Protein AF-A0A9D4KM95-F1 (afdb_monomer_lite)

Sequence (85 aa):
MNPFSSDSRNDDLICISTGKIVSKDIADDLLTMEKQGISWMEQFASGCFLDSSRFEKPIQRRKVKNFADCAIKMAVTTITPGSHH

Foldseek 3Di:
DDPPDPPPPPLFDADPVVRDTFDPVLSVLVVCVVVVVVVQVVVLVVVCVVDVVSVVPDGDDDDRDDRVVGPPPDPPPPPDPDDDD

Radius of gyration: 21.73 Å; chains: 1; bounding box: 47×24×69 Å

Secondary structure (DSSP, 8-state):
--TTSTTS-TT--EETTTTEEPPHHHHHHHHTHHHHHHHHHHHHHHHHHH-GGGTTSPPP--PPPPGGGG---------PPP---

Structure (mmCIF, N/CA/C/O backbone):
data_AF-A0A9D4KM95-F1
#
_entry.id   AF-A0A9D4KM95-F1
#
loop_
_atom_site.group_PDB
_atom_site.id
_atom_site.type_symbol
_atom_site.label_atom_id
_atom_site.label_alt_id
_atom_site.label_comp_id
_atom_site.label_asym_id
_atom_site.label_entity_id
_atom_site.label_seq_id
_atom_site.pdbx_PDB_ins_code
_atom_site.Cartn_x
_atom_site.Cartn_y
_atom_site.Cartn_z
_atom_site.occupancy
_atom_site.B_iso_or_equiv
_atom_site.auth_seq_id
_atom_site.auth_comp_id
_atom_site.auth_asym_id
_atom_site.auth_atom_id
_atom_site.pdbx_PDB_model_num
ATOM 1 N N . MET A 1 1 ? 22.836 -2.694 -18.155 1.00 53.81 1 MET A N 1
ATOM 2 C CA . MET A 1 1 ? 22.641 -1.430 -17.417 1.00 53.81 1 MET A CA 1
ATOM 3 C C . MET A 1 1 ? 23.216 -1.639 -16.026 1.00 53.81 1 MET A C 1
ATOM 5 O O . MET A 1 1 ? 22.851 -2.630 -15.405 1.00 53.81 1 MET A O 1
ATOM 9 N N . ASN A 1 2 ? 24.180 -0.824 -15.592 1.00 57.69 2 ASN A N 1
ATOM 10 C CA . ASN A 1 2 ? 24.752 -0.927 -14.247 1.00 57.69 2 ASN A CA 1
ATOM 11 C C . ASN A 1 2 ? 23.928 -0.023 -13.306 1.00 57.69 2 ASN A C 1
ATOM 13 O O . ASN A 1 2 ? 23.921 1.186 -13.520 1.00 57.69 2 ASN A O 1
ATOM 17 N N . PRO A 1 3 ? 23.238 -0.559 -12.284 1.00 55.84 3 PRO A N 1
ATOM 18 C CA . PRO A 1 3 ? 22.458 0.259 -11.351 1.00 55.84 3 PRO A CA 1
ATOM 19 C C . PRO A 1 3 ? 23.314 1.199 -10.490 1.00 55.84 3 PRO A C 1
ATOM 21 O O . PRO A 1 3 ? 22.776 2.087 -9.845 1.00 55.84 3 PRO A O 1
ATOM 24 N N . PHE A 1 4 ? 24.637 1.015 -10.490 1.00 62.22 4 PHE A N 1
ATOM 25 C CA . PHE A 1 4 ? 25.605 1.844 -9.775 1.00 62.22 4 PHE A CA 1
ATOM 26 C C . PHE A 1 4 ? 26.441 2.729 -10.713 1.00 62.22 4 PHE A C 1
ATOM 28 O O . PHE A 1 4 ? 27.386 3.371 -10.258 1.00 62.22 4 PHE A O 1
ATOM 35 N N . SER A 1 5 ? 26.158 2.748 -12.024 1.00 64.62 5 SER A N 1
ATOM 36 C CA . SER A 1 5 ? 26.827 3.689 -12.933 1.00 64.62 5 SER A CA 1
ATOM 37 C C . SER A 1 5 ? 26.170 5.062 -12.870 1.00 64.62 5 SER A C 1
ATOM 39 O O . SER A 1 5 ? 24.944 5.161 -12.812 1.00 64.62 5 SER A O 1
ATOM 41 N N . SER A 1 6 ? 26.985 6.108 -12.987 1.00 58.62 6 SER A N 1
ATOM 42 C CA . SER A 1 6 ? 26.573 7.516 -13.059 1.00 58.62 6 SER A CA 1
ATOM 43 C C . SER A 1 6 ? 25.610 7.849 -14.209 1.00 58.62 6 SER A C 1
ATOM 45 O O . SER A 1 6 ? 24.999 8.910 -14.183 1.00 58.62 6 SER A O 1
ATOM 47 N N . ASP A 1 7 ? 25.457 6.952 -15.190 1.00 58.09 7 ASP A N 1
ATOM 48 C CA . ASP A 1 7 ? 24.510 7.081 -16.309 1.00 58.09 7 ASP A CA 1
ATOM 49 C C . ASP A 1 7 ? 23.083 6.610 -15.969 1.00 58.09 7 ASP A C 1
ATOM 51 O O . ASP A 1 7 ? 22.182 6.677 -16.809 1.00 58.09 7 ASP A O 1
AT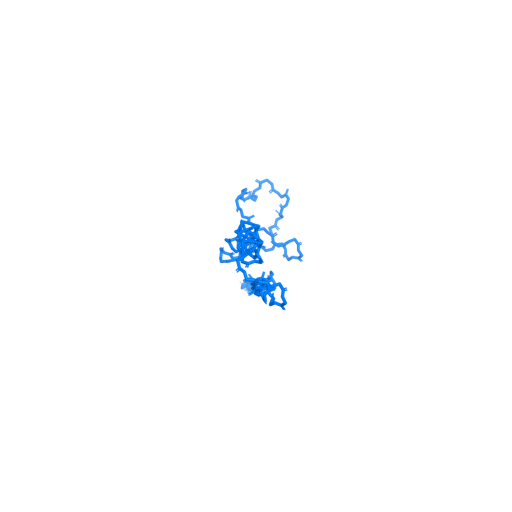OM 55 N N . SER A 1 8 ? 22.854 6.100 -14.754 1.00 56.44 8 SER A N 1
ATOM 56 C CA . SER A 1 8 ? 21.495 5.844 -14.276 1.00 56.44 8 SER A CA 1
ATOM 57 C C . SER A 1 8 ? 20.778 7.182 -14.087 1.00 56.44 8 SER A C 1
ATOM 59 O O . SER A 1 8 ? 21.258 8.076 -13.392 1.00 56.44 8 SER A O 1
ATOM 61 N N . ARG A 1 9 ? 19.631 7.359 -14.753 1.00 59.53 9 ARG A N 1
ATOM 62 C CA . ARG A 1 9 ? 18.762 8.508 -14.488 1.00 59.53 9 ARG A CA 1
ATOM 63 C C . ARG A 1 9 ? 18.353 8.411 -13.020 1.00 59.53 9 ARG A C 1
ATOM 65 O O . ARG A 1 9 ? 17.750 7.416 -12.635 1.00 59.53 9 ARG A O 1
ATOM 72 N N . ASN A 1 10 ? 18.709 9.422 -12.226 1.00 59.44 10 ASN A N 1
ATOM 73 C CA . ASN A 1 10 ? 18.567 9.428 -10.762 1.00 59.44 10 ASN A CA 1
ATOM 74 C C . ASN A 1 10 ? 17.143 9.127 -10.244 1.00 59.44 10 ASN A C 1
ATOM 76 O O . ASN A 1 10 ? 16.996 8.805 -9.069 1.00 59.44 10 ASN A O 1
ATOM 80 N N . ASP A 1 11 ? 16.119 9.196 -11.100 1.00 65.88 11 ASP A N 1
ATOM 81 C CA . ASP A 1 11 ? 14.713 9.010 -10.724 1.00 65.88 11 ASP A CA 1
ATOM 82 C C . ASP A 1 11 ? 14.157 7.60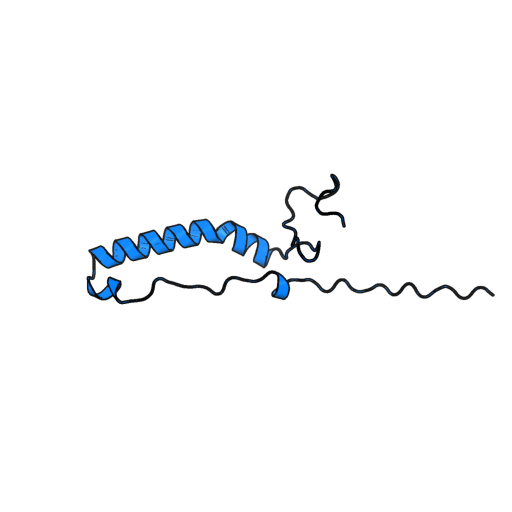4 -11.031 1.00 65.88 11 ASP A C 1
ATOM 84 O O . ASP A 1 11 ? 13.029 7.289 -10.646 1.00 65.88 11 ASP A O 1
ATOM 88 N N . ASP A 1 12 ? 14.915 6.739 -11.714 1.00 72.75 12 ASP A N 1
ATOM 89 C CA . ASP A 1 12 ? 14.445 5.395 -12.061 1.00 72.75 12 ASP A CA 1
ATOM 90 C C . ASP A 1 12 ? 14.620 4.432 -10.873 1.00 72.75 12 ASP A C 1
ATOM 92 O O . ASP A 1 12 ? 15.732 4.161 -10.415 1.00 72.75 12 ASP A O 1
ATOM 96 N N . LEU A 1 13 ? 13.522 3.832 -10.400 1.00 77.38 13 LEU A N 1
ATOM 97 C CA . LEU A 1 13 ? 13.597 2.724 -9.445 1.00 77.38 13 LEU A CA 1
ATOM 98 C C . LEU A 1 13 ? 14.103 1.461 -10.152 1.00 77.38 13 LEU A C 1
ATOM 100 O O . LEU A 1 13 ? 13.547 1.038 -11.168 1.00 77.38 13 LEU A O 1
ATOM 104 N N . ILE A 1 14 ? 15.138 0.830 -9.590 1.00 77.44 14 ILE A N 1
ATOM 105 C CA . ILE A 1 14 ? 15.773 -0.363 -10.163 1.00 77.44 14 ILE A CA 1
ATOM 106 C C . ILE A 1 14 ? 15.582 -1.571 -9.244 1.00 77.44 14 ILE A C 1
ATOM 108 O O . ILE A 1 14 ? 15.842 -1.530 -8.042 1.00 77.44 14 ILE A O 1
ATOM 112 N N . CYS A 1 15 ? 15.168 -2.692 -9.829 1.00 77.19 15 CYS A N 1
ATOM 113 C CA . CYS A 1 15 ? 15.104 -3.976 -9.148 1.00 77.19 15 CYS A CA 1
ATOM 114 C C . CYS A 1 15 ? 16.515 -4.573 -9.009 1.00 77.19 15 CYS A C 1
ATOM 116 O O . CYS A 1 15 ? 17.082 -5.064 -9.984 1.00 77.19 15 CYS A O 1
ATOM 118 N N . ILE A 1 16 ? 17.069 -4.584 -7.793 1.00 76.50 16 ILE A N 1
ATOM 119 C CA . ILE A 1 16 ? 18.452 -5.027 -7.522 1.00 76.50 16 ILE A CA 1
ATOM 120 C C . ILE A 1 16 ? 18.747 -6.477 -7.928 1.00 76.50 16 ILE A C 1
ATOM 122 O O . ILE A 1 16 ? 19.868 -6.784 -8.319 1.00 76.50 16 ILE A O 1
ATOM 126 N N . SER A 1 17 ? 17.755 -7.370 -7.878 1.00 73.75 17 SER A N 1
ATOM 127 C CA . SER A 1 17 ? 17.937 -8.784 -8.228 1.00 73.75 17 SER A CA 1
ATOM 128 C C . SER A 1 17 ? 17.988 -9.026 -9.736 1.00 73.75 17 SER A C 1
ATOM 130 O O . SER A 1 17 ? 18.518 -10.042 -10.173 1.00 73.75 17 SER A O 1
ATOM 132 N N . THR A 1 18 ? 17.438 -8.110 -10.538 1.00 74.81 18 THR A N 1
ATOM 133 C CA . THR A 1 18 ? 17.351 -8.263 -12.000 1.00 74.81 18 THR A CA 1
ATOM 134 C C . THR A 1 18 ? 18.111 -7.187 -12.772 1.00 74.81 18 THR A C 1
ATOM 136 O O . THR A 1 18 ? 18.306 -7.333 -13.976 1.00 74.81 18 THR A O 1
ATOM 139 N N . GLY A 1 19 ? 18.519 -6.099 -12.112 1.00 73.88 19 GLY A N 1
ATOM 140 C CA . GLY A 1 19 ? 19.110 -4.917 -12.740 1.00 73.88 19 GLY A CA 1
ATOM 141 C C . GLY A 1 19 ? 18.151 -4.161 -13.668 1.00 73.88 19 GLY A C 1
ATOM 142 O O . GLY A 1 19 ? 18.602 -3.340 -14.464 1.00 73.88 19 GLY A O 1
ATOM 143 N N . LYS A 1 20 ? 16.845 -4.460 -13.615 1.00 75.88 20 LYS A N 1
ATOM 144 C CA . LYS A 1 20 ? 15.828 -3.880 -14.503 1.00 75.88 20 LYS A CA 1
ATOM 145 C C . LYS A 1 20 ? 15.124 -2.690 -13.866 1.00 75.88 20 LYS A C 1
ATOM 147 O O . LYS A 1 20 ? 14.852 -2.699 -12.665 1.00 75.88 20 LYS A O 1
ATOM 152 N N . ILE A 1 21 ? 14.767 -1.721 -14.705 1.00 79.81 21 ILE A N 1
ATOM 153 C CA . ILE A 1 21 ? 13.911 -0.594 -14.330 1.00 79.81 21 ILE A CA 1
ATOM 154 C C . ILE A 1 21 ? 12.513 -1.118 -13.991 1.00 79.81 21 ILE A C 1
ATOM 156 O O . ILE A 1 21 ? 11.967 -1.987 -14.678 1.00 79.81 21 ILE A O 1
ATOM 160 N N . VAL A 1 22 ? 11.957 -0.593 -12.909 1.00 78.50 22 VAL A N 1
ATOM 161 C CA . VAL A 1 22 ? 10.623 -0.910 -12.410 1.00 78.50 22 VAL A CA 1
ATOM 162 C C . VAL A 1 22 ? 9.580 -0.164 -13.241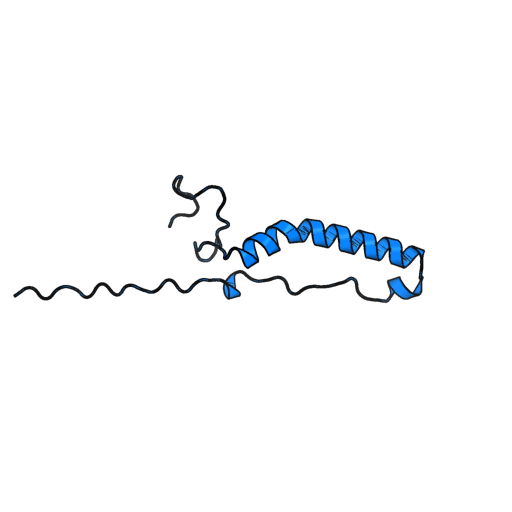 1.00 78.50 22 VAL A C 1
ATOM 164 O O . VAL A 1 22 ? 9.782 0.986 -13.621 1.00 78.50 22 VAL A O 1
ATOM 167 N N . SER A 1 23 ? 8.446 -0.804 -13.538 1.00 80.69 23 SER A N 1
ATOM 168 C CA . SER A 1 23 ? 7.355 -0.115 -14.232 1.00 80.69 23 SER A CA 1
ATOM 169 C C . SER A 1 23 ? 6.814 1.044 -13.389 1.00 80.69 23 SER A C 1
ATOM 171 O O . SER A 1 23 ? 6.776 0.966 -12.159 1.00 80.69 23 SER A O 1
ATOM 173 N N . LYS A 1 24 ? 6.337 2.104 -14.050 1.00 81.06 24 LYS A N 1
ATOM 174 C CA . LYS A 1 24 ? 5.773 3.285 -13.379 1.00 81.06 24 LYS A CA 1
ATOM 175 C C . LYS A 1 24 ? 4.686 2.918 -12.359 1.00 81.06 24 LYS A C 1
ATOM 177 O O . LYS A 1 24 ? 4.714 3.396 -11.235 1.00 81.06 24 LYS A O 1
ATOM 182 N N . ASP A 1 25 ? 3.808 1.980 -12.706 1.00 79.38 25 ASP A N 1
ATOM 183 C CA . ASP A 1 25 ? 2.719 1.526 -11.832 1.00 79.38 25 ASP A CA 1
ATOM 184 C C . ASP A 1 25 ? 3.179 0.857 -10.532 1.00 79.38 25 ASP A C 1
ATOM 186 O O . ASP A 1 25 ? 2.400 0.791 -9.578 1.00 79.38 25 ASP A O 1
ATOM 190 N N . ILE A 1 26 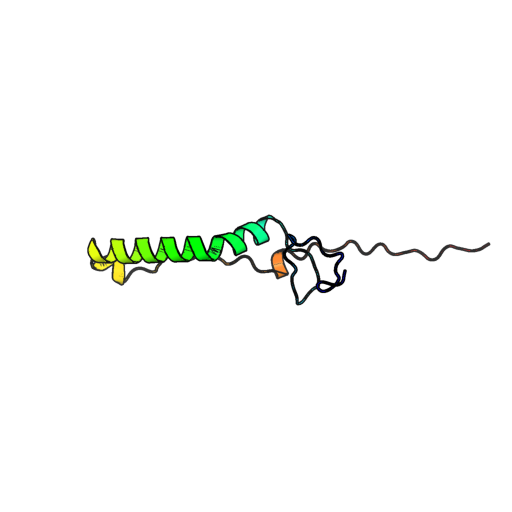? 4.383 0.279 -10.508 1.00 80.00 26 ILE A N 1
ATOM 191 C CA . ILE A 1 26 ? 4.991 -0.245 -9.281 1.00 80.00 26 ILE A CA 1
ATOM 192 C C . ILE A 1 26 ? 5.797 0.838 -8.588 1.00 80.00 26 ILE A C 1
ATOM 194 O O . ILE A 1 26 ? 5.754 0.910 -7.366 1.00 80.00 26 ILE A O 1
ATOM 198 N N . ALA A 1 27 ? 6.494 1.689 -9.337 1.00 81.44 27 ALA A N 1
ATOM 199 C CA . ALA A 1 27 ? 7.215 2.814 -8.763 1.00 81.44 27 ALA A CA 1
ATOM 200 C C . ALA A 1 27 ? 6.277 3.698 -7.927 1.00 81.44 27 ALA A C 1
ATOM 202 O O . ALA A 1 27 ? 6.514 3.898 -6.738 1.00 81.44 27 ALA A O 1
ATOM 203 N N . ASP A 1 28 ? 5.152 4.112 -8.509 1.00 83.56 28 ASP A N 1
ATOM 204 C CA . ASP A 1 28 ? 4.132 4.914 -7.834 1.00 83.56 28 ASP A CA 1
ATOM 205 C C . ASP A 1 28 ? 3.523 4.161 -6.634 1.00 83.56 28 ASP A C 1
ATOM 207 O O . ASP A 1 28 ? 3.283 4.741 -5.573 1.00 83.56 28 ASP A O 1
ATOM 211 N N . ASP A 1 29 ? 3.311 2.848 -6.761 1.00 83.00 29 ASP A N 1
ATOM 212 C CA . ASP A 1 29 ? 2.749 2.004 -5.699 1.00 83.00 29 ASP A CA 1
ATOM 213 C C . ASP A 1 29 ? 3.694 1.837 -4.497 1.00 83.00 29 ASP A C 1
ATOM 215 O O . ASP A 1 29 ? 3.239 1.834 -3.352 1.00 83.00 29 ASP A O 1
ATOM 219 N N . LEU A 1 30 ? 5.001 1.723 -4.747 1.00 80.12 30 LEU A N 1
ATOM 220 C CA . LEU A 1 30 ? 6.038 1.632 -3.717 1.00 80.12 30 LEU A CA 1
ATOM 221 C C . LEU A 1 30 ? 6.256 2.985 -3.037 1.00 80.12 30 LEU A C 1
ATOM 223 O O . LEU A 1 30 ? 6.296 3.053 -1.812 1.00 80.12 30 LEU A O 1
ATOM 227 N N . LEU A 1 31 ? 6.323 4.070 -3.813 1.00 82.38 31 LEU A N 1
ATOM 228 C CA . LEU A 1 31 ? 6.524 5.426 -3.289 1.00 82.38 31 LEU A CA 1
ATOM 229 C C . LEU A 1 31 ? 5.343 5.913 -2.437 1.00 82.38 31 LEU A C 1
ATOM 231 O O . LEU A 1 31 ? 5.510 6.755 -1.555 1.00 82.38 31 LEU A O 1
ATOM 235 N N . THR A 1 32 ? 4.139 5.389 -2.676 1.00 84.94 32 THR A N 1
ATOM 236 C CA . THR A 1 32 ? 2.933 5.762 -1.921 1.00 84.94 32 THR A CA 1
ATOM 237 C C . THR A 1 32 ? 2.599 4.811 -0.771 1.00 84.94 32 THR A C 1
ATOM 239 O O . THR A 1 32 ? 1.712 5.123 0.029 1.00 84.94 32 THR A O 1
ATOM 242 N N . MET A 1 33 ? 3.306 3.681 -0.636 1.00 86.19 33 MET A N 1
ATOM 243 C CA . MET A 1 33 ? 2.938 2.629 0.318 1.00 86.19 33 MET A CA 1
ATOM 244 C C . MET A 1 33 ? 3.008 3.080 1.777 1.00 86.19 33 MET A C 1
ATOM 246 O O . MET A 1 33 ? 2.123 2.749 2.562 1.00 86.19 33 MET A O 1
ATOM 250 N N . GLU A 1 34 ? 4.033 3.855 2.132 1.00 85.00 34 GLU A N 1
ATOM 251 C CA . GLU A 1 34 ? 4.243 4.322 3.502 1.00 85.00 34 GLU A CA 1
ATOM 252 C C . GLU A 1 34 ? 3.116 5.268 3.927 1.00 85.00 34 GLU A C 1
ATOM 254 O O . GLU A 1 34 ? 2.456 5.042 4.941 1.00 85.00 34 GLU A O 1
ATOM 259 N N . LYS A 1 35 ? 2.819 6.269 3.089 1.00 88.75 35 LYS A N 1
ATOM 260 C CA . LYS A 1 35 ? 1.729 7.229 3.322 1.00 88.75 35 LYS A CA 1
ATOM 261 C C . LYS A 1 35 ? 0.376 6.531 3.464 1.00 88.75 35 LYS A C 1
ATOM 263 O O . LYS A 1 35 ? -0.412 6.880 4.338 1.00 88.75 35 LYS A O 1
ATOM 268 N N . GLN A 1 36 ? 0.111 5.528 2.626 1.00 89.81 36 GLN A N 1
ATOM 269 C CA . GLN A 1 36 ? -1.109 4.725 2.728 1.00 89.81 36 GLN A CA 1
ATOM 270 C C . GLN A 1 36 ? -1.162 3.922 4.031 1.00 89.81 36 GLN A C 1
ATOM 272 O O . GLN A 1 36 ? -2.205 3.896 4.680 1.00 89.81 36 GLN A O 1
ATOM 277 N N . GLY A 1 37 ? -0.050 3.300 4.431 1.00 89.50 37 GLY A N 1
ATOM 278 C CA . GLY A 1 37 ? 0.045 2.547 5.680 1.00 89.50 37 GLY A CA 1
ATOM 279 C C . GLY A 1 37 ? -0.239 3.413 6.907 1.00 89.50 37 GLY A C 1
ATOM 280 O O . GLY A 1 37 ? -1.035 3.016 7.759 1.00 89.50 37 GLY A O 1
ATOM 281 N N . ILE A 1 38 ? 0.338 4.618 6.955 1.00 91.00 38 ILE A N 1
ATOM 282 C CA . ILE A 1 38 ? 0.073 5.607 8.012 1.00 91.00 38 ILE A CA 1
ATOM 283 C C . ILE A 1 38 ? -1.417 5.961 8.046 1.00 91.00 38 ILE A C 1
ATOM 285 O O . ILE A 1 38 ? -2.049 5.851 9.093 1.00 91.00 38 ILE A O 1
ATOM 289 N N . SER A 1 39 ? -2.010 6.290 6.895 1.00 92.75 39 SER A N 1
ATOM 290 C CA . SER A 1 39 ? -3.433 6.640 6.831 1.00 92.75 39 SER A CA 1
ATOM 291 C C . SER A 1 39 ? -4.341 5.505 7.320 1.00 92.75 39 SER A C 1
ATOM 293 O O . SER A 1 39 ? -5.301 5.743 8.050 1.00 92.75 39 SER A O 1
ATOM 295 N N . TRP A 1 40 ? -4.044 4.253 6.967 1.00 92.81 40 TRP A N 1
ATOM 296 C CA . TRP A 1 40 ? -4.829 3.105 7.432 1.00 92.81 40 TRP A CA 1
ATOM 297 C C . TRP A 1 40 ? -4.683 2.844 8.925 1.00 92.81 40 TRP A C 1
ATOM 299 O O . TRP A 1 40 ? -5.658 2.454 9.570 1.00 92.81 40 TRP A O 1
ATOM 309 N N . MET A 1 41 ? -3.491 3.064 9.478 1.00 92.25 41 MET A N 1
ATOM 310 C CA . MET A 1 41 ? -3.261 2.990 10.917 1.00 92.25 41 MET A CA 1
ATOM 311 C C . MET A 1 41 ? -4.106 4.035 11.653 1.00 92.25 41 MET A C 1
ATOM 313 O O . MET A 1 41 ? -4.807 3.692 12.604 1.00 92.25 41 MET A O 1
ATOM 317 N N . GLU A 1 42 ? -4.087 5.286 11.194 1.00 93.62 42 GLU A N 1
ATOM 318 C CA . GLU A 1 42 ? -4.863 6.380 11.788 1.00 93.62 42 GLU A CA 1
ATOM 319 C C . GLU A 1 42 ? -6.371 6.108 11.722 1.00 93.62 42 GLU A C 1
ATOM 321 O O . GLU A 1 42 ? -7.076 6.239 12.725 1.00 93.62 42 GLU A O 1
ATOM 326 N N . GLN A 1 43 ? -6.865 5.650 10.567 1.00 92.19 43 GLN A N 1
ATOM 327 C CA . GLN A 1 43 ? -8.269 5.269 10.389 1.00 92.19 43 GLN A CA 1
ATOM 328 C C . GLN A 1 43 ? -8.674 4.111 11.305 1.00 92.19 43 GLN A C 1
ATOM 330 O O . GLN A 1 43 ? -9.767 4.120 11.871 1.00 92.19 43 GLN A O 1
ATOM 335 N N . PHE A 1 44 ? -7.803 3.112 11.473 1.00 93.00 44 PHE A N 1
ATOM 336 C CA . PHE A 1 44 ? -8.062 2.006 12.387 1.00 93.00 44 PHE A CA 1
ATOM 337 C C . PHE A 1 44 ? -8.138 2.482 13.836 1.00 93.00 44 PHE A C 1
ATOM 339 O O . PHE A 1 44 ? -9.107 2.164 14.521 1.00 93.00 44 PHE A O 1
ATOM 346 N N . ALA A 1 45 ? -7.156 3.267 14.288 1.00 91.12 45 ALA A N 1
ATOM 347 C CA . ALA A 1 45 ? -7.128 3.795 15.646 1.00 91.12 45 ALA A CA 1
ATOM 348 C C . ALA A 1 45 ? -8.380 4.633 15.936 1.00 91.12 45 ALA A C 1
ATOM 350 O O . ALA A 1 45 ? -9.076 4.373 16.915 1.00 91.12 45 ALA A O 1
ATOM 351 N N . SER A 1 46 ? -8.722 5.566 15.039 1.00 93.06 46 SER A N 1
ATOM 352 C CA . SER A 1 46 ? -9.948 6.366 15.129 1.00 93.06 46 SER A CA 1
ATOM 353 C C . SER A 1 46 ? -11.203 5.490 15.200 1.00 93.06 46 SER A C 1
ATOM 355 O O . SER A 1 46 ? -12.056 5.708 16.059 1.00 93.06 46 SER A O 1
ATOM 357 N N . GLY A 1 47 ? -11.292 4.457 14.359 1.00 89.62 47 GLY A N 1
ATOM 358 C CA . GLY A 1 47 ? -12.417 3.525 14.361 1.00 89.62 47 GLY A CA 1
ATOM 359 C C . GLY A 1 47 ? -12.556 2.736 15.665 1.00 89.62 47 GLY A C 1
ATOM 360 O O . GLY A 1 47 ? -13.674 2.536 16.127 1.00 89.62 47 GLY A O 1
ATOM 361 N N . CYS A 1 48 ? -11.447 2.330 16.288 1.00 90.75 48 CYS A N 1
ATOM 362 C CA . CYS A 1 48 ? -11.457 1.625 17.574 1.00 90.75 48 CYS A CA 1
ATOM 363 C C . CYS A 1 48 ? -11.965 2.495 18.732 1.00 90.75 48 CYS A C 1
ATOM 365 O O . CYS A 1 48 ? -12.568 1.964 19.660 1.00 90.75 48 CYS A O 1
ATOM 367 N N . PHE A 1 49 ? -11.755 3.815 18.681 1.00 90.00 49 PHE A N 1
ATOM 368 C CA . PHE A 1 49 ? -12.315 4.735 19.679 1.00 90.00 49 PHE A CA 1
ATOM 369 C C . PHE A 1 49 ? -13.828 4.943 19.519 1.00 90.00 49 PHE A C 1
ATOM 371 O O . PHE A 1 49 ? -14.499 5.267 20.495 1.00 90.00 49 PHE A O 1
ATOM 378 N N . LEU A 1 50 ? -14.363 4.770 18.307 1.00 91.88 50 LEU A N 1
ATOM 379 C CA . LEU A 1 50 ? -15.783 4.974 17.997 1.00 91.88 50 LEU A CA 1
ATOM 380 C C . LEU A 1 50 ? -16.625 3.701 18.163 1.00 91.88 50 LEU A C 1
ATOM 382 O O . LEU A 1 50 ? -17.793 3.782 18.533 1.00 91.88 50 LEU A O 1
ATOM 386 N N . ASP A 1 51 ? -16.045 2.535 17.882 1.00 90.94 51 ASP A N 1
ATOM 387 C CA . ASP A 1 51 ? -16.712 1.233 17.914 1.00 90.94 51 ASP A CA 1
ATOM 388 C C . ASP A 1 51 ? -15.754 0.178 18.481 1.00 90.94 51 ASP A C 1
ATOM 390 O O . ASP A 1 51 ? -14.770 -0.198 17.842 1.00 90.94 51 ASP A O 1
ATOM 394 N N . SER A 1 52 ? -16.050 -0.353 19.669 1.00 86.81 52 SER A N 1
ATOM 395 C CA . SER A 1 52 ? -15.221 -1.383 20.308 1.00 86.81 52 SER A CA 1
ATOM 396 C C . SER A 1 52 ? -15.172 -2.691 19.508 1.00 86.81 52 SER A C 1
ATOM 398 O O . SER A 1 52 ? -14.158 -3.389 19.545 1.00 86.81 52 SER A O 1
ATOM 400 N N . SER A 1 53 ? -16.199 -2.993 18.701 1.00 91.75 53 SER A N 1
ATOM 401 C CA . SER A 1 53 ? -16.200 -4.153 17.795 1.00 91.75 53 SER A CA 1
ATOM 402 C C . SER A 1 53 ? -15.256 -3.975 16.601 1.00 91.75 53 SER A C 1
ATOM 404 O O . SER A 1 53 ? -14.963 -4.932 15.878 1.00 91.75 53 SER A O 1
ATOM 406 N N . ARG A 1 54 ? -14.751 -2.753 16.360 1.00 89.12 54 ARG A N 1
ATOM 407 C CA . ARG A 1 54 ? -13.764 -2.492 15.309 1.00 89.12 54 ARG A CA 1
ATOM 408 C C . ARG A 1 54 ? -12.430 -3.160 15.604 1.00 89.12 54 ARG A C 1
ATOM 410 O O . ARG A 1 54 ? -11.772 -3.560 14.645 1.00 89.12 54 ARG A O 1
ATOM 417 N N . PHE A 1 55 ? -12.046 -3.294 16.873 1.00 88.94 55 PHE A N 1
ATOM 418 C CA . PHE A 1 55 ? -10.755 -3.862 17.263 1.00 88.94 55 PHE A CA 1
ATOM 419 C C . PHE A 1 55 ? -10.583 -5.309 16.782 1.00 88.94 55 PHE A C 1
ATOM 421 O O . PHE A 1 55 ? -9.503 -5.697 16.344 1.00 88.94 55 PHE A O 1
ATOM 428 N N . GLU A 1 56 ? -11.666 -6.086 16.782 1.00 90.75 56 GLU A N 1
ATOM 429 C CA . GLU A 1 56 ? -11.660 -7.482 16.327 1.00 90.75 56 GLU A CA 1
ATOM 430 C C . GLU A 1 56 ? -11.590 -7.614 14.798 1.00 90.75 56 GLU A C 1
ATOM 432 O O . GLU A 1 56 ? -11.259 -8.674 14.262 1.00 90.75 56 GLU A O 1
ATOM 437 N N . LYS A 1 57 ? -11.890 -6.536 14.065 1.00 89.38 57 LYS A N 1
ATOM 438 C CA . LYS A 1 57 ? -11.908 -6.535 12.601 1.00 89.38 57 LYS A CA 1
ATOM 439 C C . LYS A 1 57 ? -10.495 -6.258 12.056 1.00 89.38 57 LYS A C 1
ATOM 441 O O . LYS A 1 57 ? -9.798 -5.371 12.551 1.00 89.38 57 LYS A O 1
ATOM 446 N N . PRO A 1 58 ? -10.065 -6.917 10.968 1.00 86.00 58 PRO A N 1
ATOM 447 C CA . PRO A 1 58 ? -8.764 -6.646 10.359 1.00 86.00 58 PRO A CA 1
ATOM 448 C C . PRO A 1 58 ? -8.584 -5.179 9.931 1.00 86.00 58 PRO A C 1
ATOM 450 O O . PRO A 1 58 ? -9.532 -4.504 9.516 1.00 86.00 58 PRO A O 1
ATOM 453 N N . ILE A 1 59 ? -7.348 -4.679 9.994 1.00 85.81 59 ILE A N 1
ATOM 454 C CA . ILE A 1 59 ? -6.956 -3.445 9.294 1.00 85.81 59 ILE A CA 1
ATOM 455 C C . ILE A 1 59 ? -7.037 -3.704 7.787 1.00 85.81 59 ILE A C 1
ATOM 457 O O . ILE A 1 59 ? -6.864 -4.841 7.338 1.00 85.81 59 ILE A O 1
ATOM 461 N N . GLN A 1 60 ? -7.313 -2.661 7.007 1.00 86.00 60 GLN A N 1
ATOM 462 C CA . GLN A 1 60 ? -7.285 -2.741 5.554 1.00 86.00 60 GLN A CA 1
ATOM 463 C C . GLN A 1 60 ? -5.936 -3.290 5.068 1.00 86.00 60 GLN A C 1
ATOM 465 O O . GLN A 1 60 ? -4.870 -2.905 5.545 1.00 86.00 60 GLN A O 1
ATOM 470 N N . ARG A 1 61 ? -5.994 -4.235 4.127 1.00 84.38 61 ARG A N 1
ATOM 471 C CA . ARG A 1 61 ? -4.821 -4.863 3.513 1.00 84.38 61 ARG A CA 1
ATOM 472 C C . ARG A 1 61 ? -4.900 -4.669 2.007 1.00 84.38 61 ARG A C 1
ATOM 474 O O . ARG A 1 61 ? -5.983 -4.756 1.433 1.00 84.38 61 ARG A O 1
ATOM 481 N N . ARG A 1 62 ? -3.749 -4.475 1.363 1.00 82.31 62 ARG A N 1
ATOM 482 C CA . ARG A 1 62 ? -3.613 -4.583 -0.095 1.00 82.31 62 ARG A CA 1
ATOM 483 C C . ARG A 1 62 ? -2.568 -5.614 -0.459 1.00 82.31 62 ARG A C 1
ATOM 485 O O . ARG A 1 62 ? -1.630 -5.858 0.295 1.00 82.31 62 ARG A O 1
ATOM 492 N N . LYS A 1 63 ? -2.720 -6.185 -1.649 1.00 80.75 63 LYS A N 1
ATOM 493 C CA . LYS A 1 63 ? -1.660 -6.971 -2.267 1.00 80.75 63 LYS A CA 1
ATOM 494 C C . LYS A 1 63 ? -0.531 -6.013 -2.650 1.00 80.75 63 LYS A C 1
ATOM 496 O O . LYS A 1 63 ? -0.759 -5.076 -3.413 1.00 80.75 63 LYS A O 1
ATOM 501 N N . VAL A 1 64 ? 0.657 -6.226 -2.093 1.00 74.75 64 VAL A N 1
ATOM 502 C CA . VAL A 1 64 ? 1.862 -5.496 -2.502 1.00 74.75 64 VAL A CA 1
ATOM 503 C C . VAL A 1 64 ? 2.219 -5.957 -3.912 1.00 74.75 64 VAL A C 1
ATOM 505 O O . VAL A 1 64 ? 2.313 -7.165 -4.154 1.00 74.75 64 VAL A O 1
ATOM 508 N N . LYS A 1 65 ? 2.375 -5.017 -4.850 1.00 71.75 65 LYS A N 1
ATOM 509 C CA . LYS A 1 65 ? 2.856 -5.351 -6.191 1.00 71.75 65 LYS A CA 1
ATOM 510 C C . LYS A 1 65 ? 4.317 -5.778 -6.072 1.00 71.75 65 LYS A C 1
ATOM 512 O O . LYS A 1 65 ? 5.128 -5.064 -5.489 1.00 71.75 65 LYS A O 1
ATOM 517 N N . ASN A 1 66 ? 4.644 -6.968 -6.562 1.00 67.50 66 ASN A N 1
ATOM 518 C CA . ASN A 1 66 ? 5.998 -7.497 -6.457 1.00 67.50 66 ASN A CA 1
ATOM 519 C C . ASN A 1 66 ? 6.821 -7.116 -7.705 1.00 67.50 66 ASN A C 1
ATOM 521 O O . ASN A 1 66 ? 6.278 -6.870 -8.780 1.00 67.50 66 ASN A O 1
ATOM 525 N N . PHE A 1 67 ? 8.147 -7.094 -7.576 1.00 66.25 67 PHE A N 1
ATOM 526 C CA . PHE A 1 67 ? 9.045 -6.772 -8.691 1.00 66.25 67 PHE A CA 1
ATOM 527 C C . PHE A 1 67 ? 9.059 -7.836 -9.805 1.00 66.25 67 PHE A C 1
ATOM 529 O O . PHE A 1 67 ? 9.411 -7.523 -10.942 1.00 66.25 67 PHE A O 1
ATOM 536 N N . ALA A 1 68 ? 8.687 -9.085 -9.499 1.00 63.50 68 ALA A N 1
ATOM 537 C CA . ALA A 1 68 ? 8.663 -10.188 -10.460 1.00 63.50 68 ALA A CA 1
ATOM 538 C C . ALA A 1 68 ? 7.511 -10.060 -11.473 1.00 63.50 68 ALA A C 1
ATOM 540 O O . ALA A 1 68 ? 7.680 -10.426 -12.635 1.00 63.50 68 ALA A O 1
ATOM 541 N N . ASP A 1 69 ? 6.392 -9.460 -11.064 1.00 60.28 69 ASP A N 1
ATOM 542 C CA . ASP A 1 69 ? 5.213 -9.210 -11.894 1.00 60.28 69 ASP A CA 1
ATOM 543 C C . ASP A 1 69 ? 5.486 -8.136 -12.969 1.00 60.28 69 ASP A C 1
ATOM 545 O O . ASP A 1 69 ? 4.763 -8.054 -13.959 1.00 60.28 69 ASP A O 1
ATOM 549 N N . CYS A 1 70 ? 6.551 -7.337 -12.812 1.00 54.56 70 CYS A N 1
ATOM 550 C CA . CYS A 1 70 ? 6.860 -6.185 -13.669 1.00 54.56 70 CYS A CA 1
ATOM 551 C C . CYS A 1 70 ? 8.241 -6.207 -14.314 1.00 54.56 70 CYS A C 1
ATOM 553 O O . CYS A 1 70 ? 8.668 -5.195 -14.876 1.00 54.56 70 CYS A O 1
ATOM 555 N N . ALA A 1 71 ? 8.943 -7.338 -14.289 1.00 56.31 71 ALA A N 1
ATOM 556 C CA . ALA A 1 71 ? 10.120 -7.492 -15.124 1.00 56.31 71 ALA A CA 1
ATOM 557 C C . ALA A 1 71 ? 9.672 -7.470 -16.592 1.00 56.31 71 ALA A C 1
ATOM 559 O O . ALA A 1 71 ? 9.341 -8.512 -17.158 1.00 56.31 71 ALA A O 1
ATOM 560 N N . ILE A 1 72 ? 9.685 -6.291 -17.225 1.00 55.28 72 ILE A N 1
ATOM 561 C CA . ILE A 1 72 ? 9.514 -6.168 -18.673 1.00 55.28 72 ILE A CA 1
ATOM 562 C C . ILE A 1 72 ? 10.518 -7.153 -19.288 1.00 55.28 72 ILE A 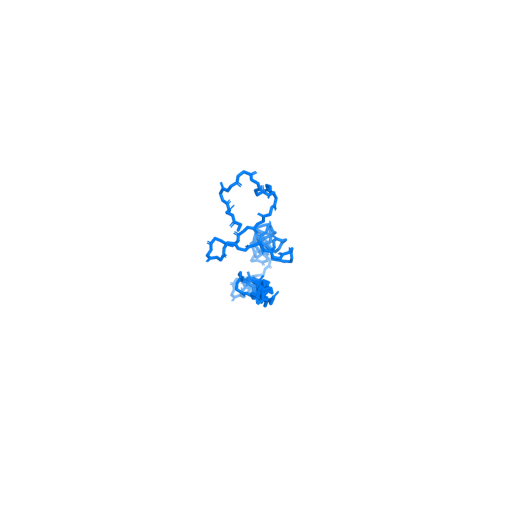C 1
ATOM 564 O O . ILE A 1 72 ? 11.731 -7.099 -19.025 1.00 55.28 72 ILE A O 1
ATOM 568 N N . LYS A 1 73 ? 10.008 -8.165 -20.001 1.00 50.22 73 LYS A N 1
ATOM 569 C CA . LYS A 1 73 ? 10.851 -9.075 -20.778 1.00 50.22 73 LYS A CA 1
ATOM 570 C C . LYS A 1 73 ? 11.575 -8.188 -21.781 1.00 50.22 73 LYS A C 1
ATOM 572 O O . LYS A 1 73 ? 10.954 -7.686 -22.710 1.00 50.22 73 LYS A O 1
ATOM 577 N N . MET A 1 74 ? 12.868 -7.955 -21.568 1.00 48.62 74 MET A N 1
ATOM 578 C CA . MET A 1 74 ? 13.691 -7.367 -22.612 1.00 48.62 74 MET A CA 1
ATOM 579 C C . MET A 1 74 ? 13.619 -8.330 -23.791 1.00 48.62 74 MET A C 1
ATOM 581 O O . MET A 1 74 ? 13.924 -9.514 -23.627 1.00 48.62 74 MET A O 1
ATOM 585 N N . ALA A 1 75 ? 13.144 -7.848 -24.938 1.00 47.44 75 ALA A N 1
ATOM 586 C CA . ALA A 1 75 ? 13.253 -8.601 -26.172 1.00 47.44 75 ALA A CA 1
ATOM 587 C C . ALA A 1 75 ? 14.743 -8.885 -26.382 1.00 47.44 75 ALA A C 1
ATOM 589 O O . ALA A 1 75 ? 15.561 -7.966 -26.430 1.00 47.44 75 ALA A O 1
ATOM 590 N N . VAL A 1 76 ? 15.102 -10.165 -26.423 1.00 47.41 76 VAL A N 1
ATOM 591 C CA . VAL A 1 76 ? 16.441 -10.577 -26.826 1.00 47.41 76 VAL A CA 1
ATOM 592 C C . VAL A 1 76 ? 16.517 -10.277 -28.315 1.00 47.41 76 VAL A C 1
ATOM 594 O O . VAL A 1 76 ? 15.928 -10.996 -29.117 1.00 47.41 76 VAL A O 1
ATOM 597 N N . THR A 1 77 ? 17.187 -9.190 -28.692 1.00 45.59 77 THR A N 1
ATOM 598 C CA . THR A 1 77 ? 17.580 -8.994 -30.086 1.00 45.59 77 THR A CA 1
ATOM 599 C C . THR A 1 77 ? 18.651 -10.033 -30.377 1.00 45.59 77 THR A C 1
ATOM 601 O O . THR A 1 77 ? 19.819 -9.851 -30.038 1.00 45.59 77 THR A O 1
ATOM 604 N N . THR A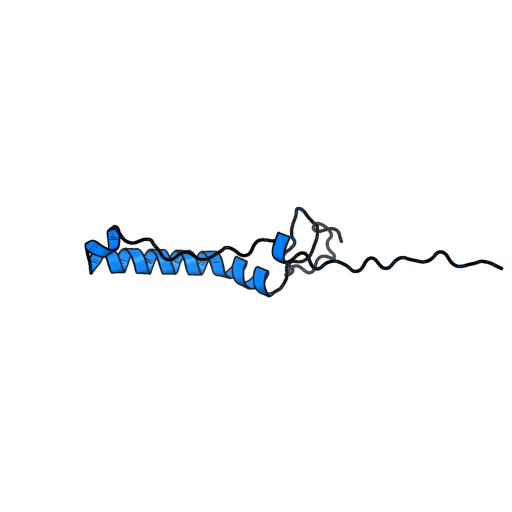 1 78 ? 18.244 -11.167 -30.939 1.00 42.81 78 THR A N 1
ATOM 605 C CA . THR A 1 78 ? 19.159 -12.159 -31.493 1.00 42.81 78 THR A CA 1
ATOM 606 C C . THR A 1 78 ? 19.913 -11.470 -32.623 1.00 42.81 78 THR A C 1
ATOM 608 O O . THR A 1 78 ? 19.356 -11.211 -33.687 1.00 42.81 78 THR A O 1
ATOM 611 N N . ILE A 1 79 ? 21.167 -11.098 -32.375 1.00 50.50 79 ILE A N 1
ATOM 612 C CA . ILE A 1 79 ? 22.060 -10.637 -33.431 1.00 50.50 79 ILE A CA 1
ATOM 613 C C . ILE A 1 79 ? 22.382 -11.883 -34.256 1.00 50.50 79 ILE A C 1
ATOM 615 O O . ILE A 1 79 ? 23.181 -12.720 -33.841 1.00 50.50 79 ILE A O 1
ATOM 619 N N . THR A 1 80 ? 21.699 -12.052 -35.386 1.00 47.91 80 THR A N 1
ATOM 620 C CA . THR A 1 80 ? 22.046 -13.069 -36.379 1.00 47.91 80 THR A CA 1
ATOM 621 C C . THR A 1 80 ? 23.452 -12.744 -36.894 1.00 47.91 80 THR A C 1
ATOM 623 O O . THR A 1 80 ? 23.643 -11.638 -37.409 1.00 47.91 80 THR A O 1
ATOM 626 N N . PRO A 1 81 ? 24.454 -13.633 -36.758 1.00 43.97 81 PRO A N 1
ATOM 627 C CA . PRO A 1 81 ? 25.775 -13.381 -37.316 1.00 43.97 81 PRO A CA 1
ATOM 628 C C . PRO A 1 81 ? 25.642 -13.313 -38.838 1.00 43.97 81 PRO A C 1
ATOM 630 O O . PRO A 1 81 ? 25.116 -14.235 -39.462 1.00 43.97 81 PRO A O 1
ATOM 633 N N . GLY A 1 82 ? 26.066 -12.192 -39.419 1.00 44.41 82 GLY A N 1
ATOM 634 C CA . GLY A 1 82 ? 26.030 -11.966 -40.856 1.00 44.41 82 GLY A CA 1
ATOM 635 C C . GLY A 1 82 ? 26.811 -13.036 -41.618 1.00 44.41 82 GLY A C 1
ATOM 636 O O . GLY A 1 82 ? 27.961 -13.334 -41.305 1.00 44.41 82 GLY A O 1
ATOM 637 N N . SER A 1 83 ? 26.154 -13.588 -42.635 1.00 45.34 83 SER A N 1
ATOM 638 C CA . SER A 1 83 ? 26.745 -14.374 -43.713 1.00 45.34 83 SER A CA 1
ATOM 639 C C . SER A 1 83 ? 27.753 -13.511 -44.477 1.00 45.34 83 SER A C 1
ATOM 641 O O . SER A 1 83 ? 27.350 -12.610 -45.211 1.00 45.34 83 SER A O 1
ATOM 643 N N . HIS A 1 84 ? 29.045 -13.795 -44.327 1.00 41.66 84 HIS A N 1
ATOM 644 C CA . HIS A 1 84 ? 30.066 -13.338 -45.267 1.00 41.66 84 HIS A CA 1
ATOM 645 C C . HIS A 1 84 ? 30.098 -14.292 -46.468 1.00 41.66 84 HIS A C 1
ATOM 647 O O . HIS A 1 84 ? 30.408 -15.473 -46.306 1.00 41.66 84 HIS A O 1
ATOM 653 N N . HIS A 1 85 ? 29.784 -13.761 -47.648 1.00 41.97 85 HIS A N 1
ATOM 654 C CA . HIS A 1 85 ? 30.206 -14.294 -48.941 1.00 41.97 85 HIS A CA 1
ATOM 655 C C . HIS A 1 85 ? 31.114 -13.268 -49.611 1.00 41.97 85 HIS A C 1
ATOM 657 O O . HIS A 1 85 ? 30.832 -12.057 -49.446 1.00 41.97 85 HIS A O 1
#

Organism: Dreissena polymorpha (NCBI:txid45954)

pLDDT: mean 73.42, std 16.26, range [41.66, 93.62]